Protein AF-A0A1A2GM06-F1 (afdb_monomer)

Secondary structure (DSSP, 8-state):
----------THHHHHHHHHHHHHHHHTT---S-HHHHHHHHHHHHHHHHTT--HHHHHHHHHHHH---HHHHHHHHHHHHHHH-GGGHHHHHS-S-SS-PPP---

Radius of gyration: 17.77 Å; Cα contacts (8 Å, |Δi|>4): 74; chains: 1; bounding box: 30×81×30 Å

Structure (mmCIF, N/CA/C/O backbone):
data_AF-A0A1A2GM06-F1
#
_entry.id   AF-A0A1A2GM06-F1
#
loop_
_atom_site.group_PDB
_atom_site.id
_atom_site.type_symbol
_atom_site.label_atom_id
_atom_site.label_alt_id
_atom_site.label_comp_id
_atom_site.label_asym_id
_atom_site.label_entity_id
_atom_site.label_seq_id
_atom_site.pdbx_PDB_ins_code
_atom_site.Cartn_x
_atom_site.Cartn_y
_atom_site.Cartn_z
_atom_site.occupancy
_atom_site.B_iso_or_equiv
_atom_site.auth_seq_id
_atom_site.auth_comp_id
_atom_site.auth_asym_id
_atom_site.auth_atom_id
_atom_site.pdbx_PDB_model_num
ATOM 1 N N . MET A 1 1 ? -18.760 -46.194 -11.367 1.00 48.03 1 MET A N 1
ATOM 2 C CA . MET A 1 1 ? -17.321 -45.942 -11.118 1.00 48.03 1 MET A CA 1
ATOM 3 C C . MET A 1 1 ? -17.004 -44.508 -11.537 1.00 48.03 1 MET A C 1
ATOM 5 O O . MET A 1 1 ? -17.636 -44.047 -12.478 1.00 48.03 1 MET A O 1
ATOM 9 N N . PRO A 1 2 ? -16.182 -43.786 -10.761 1.00 60.50 2 PRO A N 1
ATOM 10 C CA . PRO A 1 2 ? -16.349 -42.364 -10.437 1.00 60.50 2 PRO A CA 1
ATOM 11 C C . PRO A 1 2 ? -15.492 -41.431 -11.301 1.00 60.50 2 PRO A C 1
ATOM 13 O O . PRO A 1 2 ? -14.428 -41.834 -11.753 1.00 60.50 2 PRO A O 1
ATOM 16 N N . LEU A 1 3 ? -15.904 -40.168 -11.436 1.00 55.25 3 LEU A N 1
ATOM 17 C CA . LEU A 1 3 ? -15.017 -39.053 -11.791 1.00 55.25 3 LEU A CA 1
ATOM 18 C C . LEU A 1 3 ? -15.493 -37.788 -11.058 1.00 55.25 3 LEU A C 1
ATOM 20 O O . LEU A 1 3 ? -16.223 -36.959 -11.589 1.00 55.25 3 LEU A O 1
ATOM 24 N N . PHE A 1 4 ? -15.096 -37.689 -9.787 1.00 59.00 4 PHE A N 1
ATOM 25 C CA . PHE A 1 4 ? -15.003 -36.421 -9.071 1.00 59.00 4 PHE A CA 1
ATOM 26 C C . PHE A 1 4 ? -13.774 -35.690 -9.617 1.00 59.00 4 PHE A C 1
ATOM 28 O O . PHE A 1 4 ? -12.648 -36.074 -9.309 1.00 59.00 4 PHE A O 1
ATOM 35 N N . ALA A 1 5 ? -13.977 -34.661 -10.433 1.00 55.31 5 ALA A N 1
ATOM 36 C CA . ALA A 1 5 ? -12.934 -33.693 -10.741 1.00 55.31 5 ALA A CA 1
ATOM 37 C C . ALA A 1 5 ? -13.241 -32.418 -9.953 1.00 55.31 5 ALA A C 1
ATOM 39 O O . ALA A 1 5 ? -13.873 -31.486 -10.446 1.00 55.31 5 ALA A O 1
ATOM 40 N N . SER A 1 6 ? -12.840 -32.425 -8.683 1.00 54.28 6 SER A N 1
ATOM 41 C CA . SER A 1 6 ? -12.754 -31.217 -7.873 1.00 54.28 6 SER A CA 1
ATOM 42 C C . SER A 1 6 ? -11.640 -30.347 -8.446 1.00 54.28 6 SER A C 1
ATOM 44 O O . SER A 1 6 ? -10.472 -30.535 -8.119 1.00 54.28 6 SER A O 1
ATOM 46 N N . PHE A 1 7 ? -11.991 -29.390 -9.298 1.00 56.00 7 PHE A N 1
ATOM 47 C CA . PHE A 1 7 ? -11.124 -28.250 -9.567 1.00 56.00 7 PHE A CA 1
ATOM 48 C C . PHE A 1 7 ? -11.382 -27.211 -8.478 1.00 56.00 7 PHE A C 1
ATOM 50 O O . PHE A 1 7 ? -12.072 -26.219 -8.694 1.00 56.00 7 PHE A O 1
ATOM 57 N N . LEU A 1 8 ? -10.848 -27.454 -7.279 1.00 52.94 8 LEU A N 1
ATOM 58 C CA . LEU A 1 8 ? -10.541 -26.336 -6.397 1.00 52.94 8 LEU A CA 1
ATOM 59 C C . LEU A 1 8 ? -9.312 -25.668 -7.013 1.00 52.94 8 LEU A C 1
ATOM 61 O O . LEU A 1 8 ? -8.182 -26.087 -6.767 1.00 52.94 8 LEU A O 1
ATOM 65 N N . SER A 1 9 ? -9.533 -24.655 -7.854 1.00 45.69 9 SER A N 1
ATOM 66 C CA . SER A 1 9 ? -8.517 -23.624 -8.038 1.00 45.69 9 SER A CA 1
ATOM 67 C C . SER A 1 9 ? -8.253 -23.058 -6.654 1.00 45.69 9 SER A C 1
ATOM 69 O O . SER A 1 9 ? -9.076 -22.337 -6.094 1.00 45.69 9 SER A O 1
ATOM 71 N N . ALA A 1 10 ? -7.146 -23.486 -6.060 1.00 46.88 10 ALA A N 1
ATOM 72 C CA . ALA A 1 10 ? -6.669 -22.971 -4.801 1.00 46.88 10 ALA A CA 1
ATOM 73 C C . ALA A 1 10 ? -6.288 -21.503 -5.014 1.00 46.88 10 ALA A C 1
ATOM 75 O O . ALA A 1 10 ? -5.140 -21.183 -5.291 1.00 46.88 10 ALA A O 1
ATOM 76 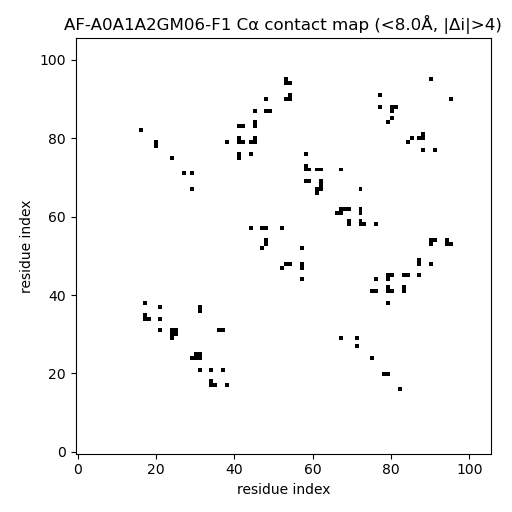N N . ASN A 1 11 ? -7.254 -20.607 -4.825 1.00 46.06 11 ASN A N 1
ATOM 77 C CA . ASN A 1 11 ? -6.970 -19.222 -4.468 1.00 46.06 11 ASN A CA 1
ATOM 78 C C . ASN A 1 11 ? -6.530 -19.111 -2.993 1.00 46.06 11 ASN A C 1
ATOM 80 O O . ASN A 1 11 ? -6.475 -18.022 -2.437 1.00 46.06 11 ASN A O 1
ATOM 84 N N . ALA A 1 12 ? -6.209 -20.236 -2.338 1.00 47.16 12 ALA A N 1
ATOM 85 C CA . ALA A 1 12 ? -5.734 -20.272 -0.959 1.00 47.16 12 ALA A CA 1
ATOM 86 C C . ALA A 1 12 ? -4.464 -19.424 -0.760 1.00 47.16 12 ALA A C 1
ATOM 88 O O . ALA A 1 12 ? -4.253 -18.903 0.325 1.00 47.16 12 ALA A O 1
ATOM 89 N N . SER A 1 13 ? -3.656 -19.224 -1.809 1.00 47.34 13 SER A N 1
ATOM 90 C CA . SER A 1 13 ? -2.486 -18.336 -1.773 1.00 47.34 13 SER A CA 1
ATOM 91 C C . SER A 1 13 ? -2.842 -16.849 -1.737 1.00 47.34 13 SER A C 1
ATOM 93 O O . SER A 1 13 ? -2.082 -16.084 -1.156 1.00 47.34 13 SER A O 1
ATOM 95 N N . ALA A 1 14 ? -3.979 -16.445 -2.317 1.00 49.66 14 ALA A N 1
ATOM 96 C CA . ALA A 1 14 ? -4.485 -15.087 -2.143 1.00 49.66 14 ALA A CA 1
ATOM 97 C C . ALA A 1 14 ? -5.133 -14.969 -0.763 1.00 49.66 14 ALA A C 1
ATOM 99 O O . ALA A 1 14 ? -4.681 -14.153 0.016 1.00 49.66 14 ALA A O 1
ATOM 100 N N . GLN A 1 15 ? -6.017 -15.894 -0.361 1.00 53.72 15 GLN A N 1
ATOM 101 C CA . GLN A 1 15 ? -6.718 -15.785 0.932 1.00 53.72 15 GLN A CA 1
ATOM 102 C C . GLN A 1 15 ? -5.793 -15.774 2.160 1.00 53.72 15 GLN A C 1
ATOM 104 O O . GLN A 1 15 ? -6.093 -15.108 3.149 1.00 53.72 15 GLN A O 1
ATOM 109 N N . THR A 1 16 ? -4.668 -16.498 2.123 1.00 54.09 16 THR A N 1
ATOM 110 C CA . THR A 1 16 ? -3.657 -16.403 3.188 1.00 54.09 16 THR A CA 1
ATOM 111 C C . THR A 1 16 ? -2.949 -15.047 3.164 1.00 54.09 16 THR A C 1
ATOM 113 O O . THR A 1 16 ? -2.813 -14.426 4.212 1.00 54.09 16 THR A O 1
ATOM 116 N N . SER A 1 17 ? -2.581 -14.543 1.982 1.00 68.00 17 SER A N 1
ATOM 117 C CA . SER A 1 17 ? -1.935 -13.233 1.845 1.00 68.00 17 SER A CA 1
ATOM 118 C C . SER A 1 17 ? -2.883 -12.064 2.149 1.00 68.00 17 SER A C 1
ATOM 120 O O . SER A 1 17 ? -2.434 -11.056 2.681 1.00 68.00 17 SER A O 1
ATOM 122 N N . ASP A 1 18 ? -4.179 -12.207 1.860 1.00 73.25 18 ASP A N 1
ATOM 123 C CA . ASP A 1 18 ? -5.238 -11.230 2.130 1.00 73.25 18 ASP A CA 1
ATOM 124 C C . ASP A 1 18 ? -5.456 -11.095 3.646 1.00 73.25 18 ASP A C 1
ATOM 126 O O . ASP A 1 18 ? -5.559 -9.990 4.177 1.00 73.25 18 ASP A O 1
ATOM 130 N N . GLY A 1 19 ? -5.463 -12.227 4.364 1.00 72.06 19 GLY A N 1
ATOM 131 C CA . GLY A 1 19 ? -5.552 -12.258 5.824 1.00 72.06 19 GLY A CA 1
ATOM 132 C C . GLY A 1 19 ? -4.322 -11.659 6.512 1.00 72.06 19 GLY A C 1
ATOM 133 O O . GLY A 1 19 ? -4.474 -10.871 7.444 1.00 72.06 19 GLY A O 1
ATOM 134 N N . ASP A 1 20 ? -3.116 -11.978 6.032 1.00 80.38 20 ASP A N 1
ATOM 135 C CA . ASP A 1 20 ? -1.865 -11.399 6.546 1.00 80.38 20 ASP A CA 1
ATOM 136 C C . ASP A 1 20 ? -1.764 -9.892 6.244 1.00 80.38 20 ASP A C 1
ATOM 138 O O . ASP A 1 20 ? -1.322 -9.109 7.089 1.00 80.38 20 ASP A O 1
ATOM 142 N N . PHE A 1 21 ? -2.223 -9.464 5.062 1.00 81.69 21 PHE A N 1
ATOM 143 C CA . PHE A 1 21 ? -2.314 -8.058 4.673 1.00 81.69 21 PHE A CA 1
ATOM 144 C C . PHE A 1 21 ? -3.245 -7.287 5.609 1.00 81.69 21 PHE A C 1
ATOM 146 O O . PHE A 1 21 ? -2.836 -6.292 6.205 1.00 81.69 21 PHE A O 1
ATOM 153 N N . VAL A 1 22 ? -4.473 -7.772 5.801 1.00 82.69 22 VAL A N 1
ATOM 154 C CA . VAL A 1 22 ? -5.468 -7.129 6.670 1.00 82.69 22 VAL A CA 1
ATOM 155 C C . VAL A 1 22 ? -5.002 -7.121 8.123 1.00 82.69 22 VAL A C 1
ATOM 157 O O . VAL A 1 22 ? -5.098 -6.086 8.777 1.00 82.69 22 VAL A O 1
ATOM 160 N N . GLY A 1 23 ? -4.398 -8.210 8.605 1.00 82.75 23 GLY A N 1
ATOM 161 C CA . GLY A 1 23 ? -3.807 -8.258 9.943 1.00 82.75 23 GLY A CA 1
ATOM 162 C C . GLY A 1 23 ? -2.740 -7.178 10.155 1.00 82.75 23 GLY A C 1
ATOM 163 O O . GLY A 1 23 ? -2.771 -6.464 11.157 1.00 82.75 23 GLY A O 1
ATOM 164 N N . ALA A 1 24 ? -1.841 -6.984 9.185 1.00 82.00 24 ALA A N 1
ATOM 165 C CA . ALA A 1 24 ? -0.814 -5.943 9.247 1.00 82.00 24 ALA A CA 1
ATOM 166 C C . ALA A 1 24 ? -1.392 -4.512 9.188 1.00 82.00 24 ALA A C 1
ATOM 168 O O . ALA A 1 24 ? -0.852 -3.588 9.805 1.00 82.00 24 ALA A O 1
ATOM 169 N N . LEU A 1 25 ? -2.494 -4.318 8.456 1.00 82.62 25 LEU A N 1
ATOM 170 C CA . LEU A 1 25 ? -3.224 -3.051 8.392 1.00 82.62 25 LEU A CA 1
ATOM 171 C C . LEU A 1 25 ? -3.897 -2.718 9.728 1.00 82.62 25 LEU A C 1
ATOM 173 O O . LEU A 1 25 ? -3.722 -1.611 10.249 1.00 82.62 25 LEU A O 1
ATOM 177 N N . GLU A 1 26 ? -4.603 -3.679 10.320 1.00 83.62 26 GLU A N 1
ATOM 178 C CA . GLU A 1 26 ? -5.266 -3.507 11.612 1.00 83.62 26 GLU A CA 1
ATOM 179 C C . GLU A 1 26 ? -4.261 -3.209 12.733 1.00 83.62 26 GLU A C 1
ATOM 181 O O . GLU A 1 26 ? -4.509 -2.332 13.563 1.00 83.62 26 GLU A O 1
ATOM 186 N N . GLU A 1 27 ? -3.078 -3.833 12.706 1.00 83.38 27 GLU A N 1
ATOM 187 C CA . GLU A 1 27 ? -1.988 -3.558 13.656 1.00 83.38 27 GLU A CA 1
ATOM 188 C C . GLU A 1 27 ? -1.492 -2.098 13.587 1.00 83.38 27 GLU A C 1
ATOM 190 O O . GLU A 1 27 ? -1.005 -1.529 14.569 1.00 83.38 27 GLU A O 1
ATOM 195 N N . ARG A 1 28 ? -1.656 -1.451 12.427 1.00 76.44 28 ARG A N 1
ATOM 196 C CA . ARG A 1 28 ? -1.353 -0.030 12.187 1.00 76.44 28 ARG A CA 1
ATOM 197 C C . ARG A 1 28 ? -2.552 0.901 12.382 1.00 76.44 28 ARG A C 1
ATOM 199 O O . ARG A 1 28 ? -2.423 2.106 12.144 1.00 76.44 28 ARG A O 1
ATOM 206 N N . GLY A 1 29 ? -3.697 0.376 12.815 1.00 78.62 29 GLY A N 1
ATOM 207 C CA . GLY A 1 29 ? -4.937 1.132 12.983 1.00 78.62 29 GLY A CA 1
ATOM 208 C C . GLY A 1 29 ? -5.614 1.500 11.660 1.00 78.62 29 GLY A C 1
ATOM 209 O O . GLY A 1 29 ? -6.334 2.496 11.604 1.00 78.62 29 GLY A O 1
ATOM 210 N N . ILE A 1 30 ? -5.344 0.751 10.589 1.00 79.81 30 ILE A N 1
ATOM 211 C CA . ILE A 1 30 ? -6.062 0.837 9.316 1.00 79.81 30 ILE A CA 1
ATOM 212 C C . ILE A 1 30 ? -7.195 -0.183 9.406 1.00 79.81 30 ILE A C 1
ATOM 214 O O . ILE A 1 30 ? -6.997 -1.370 9.161 1.00 79.81 30 ILE A O 1
ATOM 218 N N . SER A 1 31 ? -8.373 0.268 9.834 1.00 75.75 31 SER A N 1
ATOM 219 C CA . SER A 1 31 ? -9.548 -0.597 9.915 1.00 75.75 31 SER A CA 1
ATOM 220 C C . SER A 1 31 ? -10.083 -0.879 8.522 1.00 75.75 31 SER A C 1
ATOM 222 O O . SER A 1 31 ? -10.546 0.029 7.831 1.00 75.75 31 SER A O 1
ATOM 224 N N . VAL A 1 32 ? -10.047 -2.146 8.131 1.00 72.12 32 VAL A N 1
ATOM 225 C CA . VAL A 1 32 ? -10.640 -2.602 6.883 1.00 72.12 32 VAL A CA 1
ATOM 226 C C . VAL A 1 32 ? -11.985 -3.240 7.203 1.00 72.12 32 VAL A C 1
ATOM 228 O O . VAL A 1 32 ? -12.056 -4.170 7.998 1.00 72.12 32 VAL A O 1
ATOM 231 N N . ALA A 1 33 ? -13.065 -2.722 6.616 1.00 72.88 33 ALA A N 1
ATOM 232 C CA . ALA A 1 33 ? -14.404 -3.259 6.860 1.00 72.88 33 ALA A CA 1
ATOM 233 C C . ALA A 1 33 ? -14.570 -4.680 6.304 1.00 72.88 33 ALA A C 1
ATOM 235 O O . ALA A 1 33 ? -15.299 -5.487 6.877 1.00 72.88 33 ALA A O 1
ATOM 236 N N . ASP A 1 34 ? -13.902 -4.960 5.187 1.00 78.81 34 ASP A N 1
ATOM 237 C CA . ASP A 1 34 ? -13.959 -6.239 4.506 1.00 78.81 34 ASP A CA 1
ATOM 238 C C . ASP A 1 34 ? -12.608 -6.528 3.827 1.00 78.81 34 ASP A C 1
ATOM 240 O O . ASP A 1 34 ? -12.076 -5.649 3.135 1.00 78.81 34 ASP A O 1
ATOM 244 N N . PRO A 1 35 ? -12.026 -7.721 4.040 1.00 80.12 35 PRO A N 1
ATOM 245 C CA . PRO A 1 35 ? -10.748 -8.087 3.450 1.00 80.12 35 PRO A CA 1
ATOM 246 C C . PRO A 1 35 ? -10.814 -8.062 1.920 1.00 80.12 35 PRO A C 1
ATOM 248 O O . PRO A 1 35 ? -9.927 -7.483 1.303 1.00 80.12 35 PRO A O 1
ATOM 251 N N . ASP A 1 36 ? -11.878 -8.577 1.296 1.00 81.50 36 ASP A N 1
ATOM 252 C CA . ASP A 1 36 ? -12.027 -8.547 -0.162 1.00 81.50 36 ASP A CA 1
ATOM 253 C C . ASP A 1 36 ? -12.099 -7.105 -0.694 1.00 81.50 36 ASP A C 1
ATOM 255 O O . ASP A 1 36 ? -11.523 -6.800 -1.740 1.00 81.50 36 ASP A O 1
ATOM 259 N N . SER A 1 37 ? -12.727 -6.181 0.042 1.00 82.62 37 SER A N 1
ATOM 260 C CA . SER A 1 37 ? -12.718 -4.752 -0.298 1.00 82.62 37 SER A CA 1
ATOM 261 C C . SER A 1 37 ? -11.312 -4.149 -0.247 1.00 82.62 37 SER A C 1
ATOM 263 O O . SER A 1 37 ? -10.956 -3.383 -1.140 1.00 82.62 37 SER A O 1
ATOM 265 N N . ALA A 1 38 ? -10.503 -4.486 0.762 1.00 81.81 38 ALA A N 1
ATOM 266 C CA . ALA A 1 38 ? -9.101 -4.058 0.838 1.00 81.81 38 ALA A CA 1
ATOM 267 C C . ALA A 1 38 ? -8.305 -4.535 -0.377 1.00 81.81 38 ALA A C 1
ATOM 269 O O . ALA A 1 38 ? -7.543 -3.775 -0.974 1.00 81.81 38 ALA A O 1
ATOM 270 N N . VAL A 1 39 ? -8.496 -5.799 -0.739 1.00 82.75 39 VAL A N 1
ATOM 271 C CA . VAL A 1 39 ? -7.813 -6.441 -1.861 1.00 82.75 39 VAL A CA 1
ATOM 272 C C . VAL A 1 39 ? -8.257 -5.832 -3.189 1.00 82.75 39 VAL A C 1
ATOM 274 O O . VAL A 1 39 ? -7.427 -5.566 -4.057 1.00 82.75 39 VAL A O 1
ATOM 277 N N . ALA A 1 40 ? -9.545 -5.527 -3.343 1.00 85.44 40 ALA A N 1
ATOM 278 C CA . ALA A 1 40 ? -10.055 -4.818 -4.511 1.00 85.44 40 ALA A CA 1
ATOM 279 C C . ALA A 1 40 ? -9.390 -3.440 -4.664 1.00 85.44 40 ALA A C 1
ATOM 281 O O . ALA A 1 40 ? -8.888 -3.119 -5.742 1.00 85.44 40 ALA A O 1
ATOM 282 N N . THR A 1 41 ? -9.292 -2.665 -3.579 1.00 84.75 41 THR A N 1
ATOM 283 C CA . THR A 1 41 ? -8.584 -1.377 -3.580 1.00 84.75 41 THR A CA 1
ATOM 284 C C . THR A 1 41 ? -7.090 -1.546 -3.885 1.00 84.75 41 THR A C 1
ATOM 286 O O . THR A 1 41 ? -6.522 -0.778 -4.660 1.00 84.75 41 THR A O 1
ATOM 289 N N . ALA A 1 42 ? -6.442 -2.576 -3.331 1.00 83.12 42 ALA A N 1
ATOM 290 C CA . ALA A 1 42 ? -5.051 -2.929 -3.624 1.00 83.12 42 ALA A CA 1
ATOM 291 C C . ALA A 1 42 ? -4.825 -3.217 -5.119 1.00 83.12 42 ALA A C 1
ATOM 293 O O . ALA A 1 42 ? -3.858 -2.736 -5.715 1.00 83.12 42 ALA A O 1
ATOM 294 N N . HIS A 1 43 ? -5.749 -3.942 -5.747 1.00 86.50 43 HIS A N 1
ATOM 295 C CA . HIS A 1 43 ? -5.732 -4.191 -7.184 1.00 86.50 43 HIS A CA 1
ATOM 296 C C . HIS A 1 43 ? -5.998 -2.930 -8.016 1.00 86.50 43 HIS A C 1
ATOM 298 O O . HIS A 1 43 ? -5.381 -2.769 -9.070 1.00 86.50 43 HIS A O 1
ATOM 304 N N . GLU A 1 44 ? -6.859 -2.015 -7.567 1.00 85.56 44 GLU A N 1
ATOM 305 C CA . GLU A 1 44 ? -7.061 -0.729 -8.248 1.00 85.56 44 GLU A CA 1
ATOM 306 C C . GLU A 1 44 ? -5.792 0.121 -8.245 1.00 85.56 44 GLU A C 1
ATOM 308 O O . GLU A 1 44 ? -5.389 0.612 -9.297 1.00 85.56 44 GLU A O 1
ATOM 313 N N . ILE A 1 45 ? -5.113 0.227 -7.100 1.00 82.69 45 ILE A N 1
ATOM 314 C CA . ILE A 1 45 ? -3.813 0.906 -6.960 1.00 82.69 45 ILE A CA 1
ATOM 315 C C . ILE A 1 45 ? -2.816 0.369 -7.985 1.00 82.69 45 ILE A C 1
ATOM 317 O O . ILE A 1 45 ? -2.142 1.128 -8.682 1.00 82.69 45 ILE A O 1
ATOM 321 N N . CYS A 1 46 ? -2.742 -0.954 -8.105 1.00 83.81 46 CYS A N 1
ATOM 322 C CA . CYS A 1 46 ? -1.918 -1.596 -9.110 1.00 83.81 46 CYS A CA 1
ATOM 323 C C . CYS A 1 46 ? -2.322 -1.250 -10.539 1.00 83.81 46 CYS A C 1
ATOM 325 O O . CYS A 1 46 ? -1.450 -1.018 -11.368 1.00 83.81 46 CYS A O 1
ATOM 327 N N . ALA A 1 47 ? -3.621 -1.221 -10.839 1.00 85.50 47 ALA A N 1
ATOM 328 C CA . ALA A 1 47 ? -4.117 -0.848 -12.157 1.00 85.50 47 ALA A CA 1
ATOM 329 C C . ALA A 1 47 ? -3.825 0.627 -12.485 1.00 85.50 47 ALA A C 1
ATOM 331 O O . AL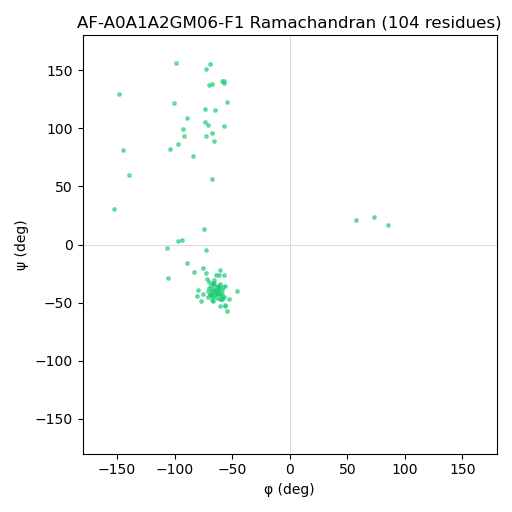A A 1 47 ? -3.622 0.974 -13.646 1.00 85.50 47 ALA A O 1
ATOM 332 N N . GLU A 1 48 ? -3.783 1.510 -11.486 1.00 84.12 48 GLU A N 1
ATOM 333 C CA . GLU A 1 48 ? -3.351 2.904 -11.649 1.00 84.12 48 GLU A CA 1
ATOM 334 C C . GLU A 1 48 ? -1.862 2.985 -11.991 1.00 84.12 48 GLU A C 1
ATOM 336 O O . GLU A 1 48 ? -1.484 3.626 -12.973 1.00 84.12 48 GLU A O 1
ATOM 341 N N . LEU A 1 49 ? -1.024 2.279 -11.226 1.00 80.44 49 LEU A N 1
ATOM 342 C CA . LEU A 1 49 ? 0.418 2.178 -11.470 1.00 80.44 49 LEU A CA 1
ATOM 343 C C . LEU A 1 49 ? 0.711 1.582 -12.855 1.00 80.44 49 LEU A C 1
ATOM 345 O O . LEU A 1 49 ? 1.578 2.078 -13.570 1.00 80.44 49 LEU A O 1
ATOM 3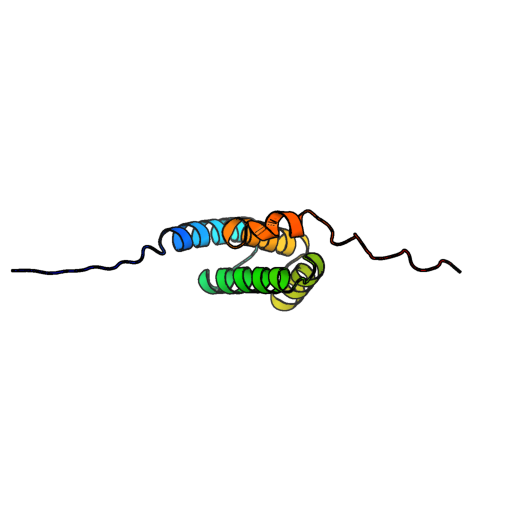49 N N . ASP A 1 50 ? -0.065 0.581 -13.274 1.00 81.56 50 ASP A N 1
ATOM 350 C CA . ASP A 1 50 ? 0.050 -0.053 -14.591 1.00 81.56 50 ASP A CA 1
ATOM 351 C C . ASP A 1 50 ? -0.308 0.899 -15.739 1.00 81.56 50 ASP A C 1
ATOM 353 O O . ASP A 1 50 ? 0.318 0.881 -16.799 1.00 81.56 50 ASP A O 1
ATOM 357 N N . ARG A 1 51 ? -1.254 1.818 -15.504 1.00 81.75 51 ARG A N 1
ATOM 358 C CA . ARG A 1 51 ? -1.566 2.924 -16.423 1.00 81.75 51 ARG A CA 1
ATOM 359 C C . ARG A 1 51 ? -0.488 4.016 -16.444 1.00 81.75 51 ARG A C 1
ATOM 361 O O . ARG A 1 51 ? -0.588 4.939 -17.253 1.00 81.75 51 ARG A O 1
ATOM 368 N N . GLY A 1 52 ? 0.531 3.920 -15.592 1.00 77.25 52 GLY A N 1
ATOM 369 C CA . GLY A 1 52 ? 1.592 4.911 -15.443 1.00 77.25 52 GLY A CA 1
ATOM 370 C C . GLY A 1 52 ? 1.246 6.052 -14.485 1.00 77.25 52 GLY A C 1
ATOM 371 O O . GLY A 1 52 ? 1.907 7.091 -14.528 1.00 77.25 52 GLY A O 1
ATOM 372 N N . GLU A 1 53 ? 0.225 5.904 -13.630 1.00 79.00 53 GLU A N 1
ATOM 373 C CA . GLU A 1 53 ? 0.002 6.864 -12.547 1.00 79.00 53 GLU A CA 1
ATOM 374 C C . GLU A 1 53 ? 1.131 6.773 -11.516 1.00 79.00 53 GLU A C 1
ATOM 376 O O . GLU A 1 53 ? 1.609 5.700 -11.151 1.00 79.00 53 GLU A O 1
ATOM 381 N N . GLY A 1 54 ? 1.585 7.932 -11.039 1.00 77.00 54 GLY A N 1
ATOM 382 C CA . GLY A 1 54 ? 2.635 7.987 -10.031 1.00 77.00 54 GLY A CA 1
ATOM 383 C C . GLY A 1 54 ? 2.124 7.491 -8.682 1.00 77.00 54 GLY A C 1
ATOM 384 O O . GLY A 1 54 ? 1.060 7.916 -8.234 1.00 77.00 54 GLY A O 1
ATOM 385 N N . ALA A 1 55 ? 2.931 6.689 -7.984 1.00 75.06 55 ALA A N 1
ATOM 386 C CA . ALA A 1 55 ? 2.633 6.175 -6.646 1.00 75.06 55 ALA A CA 1
ATOM 387 C C . ALA A 1 55 ? 2.100 7.252 -5.684 1.00 75.06 55 ALA A C 1
ATOM 389 O O . ALA A 1 55 ? 1.144 7.018 -4.956 1.00 75.06 55 ALA A O 1
ATOM 390 N N . ALA A 1 56 ? 2.660 8.466 -5.724 1.00 75.00 56 ALA A N 1
ATOM 391 C CA . ALA A 1 56 ? 2.214 9.584 -4.894 1.00 75.00 56 ALA A CA 1
ATOM 392 C C . ALA A 1 56 ? 0.774 10.044 -5.198 1.00 75.00 56 ALA A C 1
ATOM 394 O O . ALA A 1 56 ? 0.044 10.404 -4.279 1.00 75.00 56 ALA A O 1
ATOM 395 N N . VAL A 1 57 ? 0.352 10.025 -6.466 1.00 82.06 57 VAL A N 1
ATOM 396 C CA . VAL A 1 57 ? -1.026 10.362 -6.865 1.00 82.06 57 VAL A CA 1
ATOM 397 C C . VAL A 1 57 ? -1.984 9.296 -6.358 1.00 82.06 57 VAL A C 1
ATOM 399 O O . VAL A 1 57 ? -3.016 9.624 -5.780 1.00 82.06 57 VAL A O 1
ATOM 402 N N . VAL A 1 58 ? -1.597 8.031 -6.503 1.00 84.00 58 VAL A N 1
ATOM 403 C CA . VAL A 1 58 ? -2.379 6.892 -6.026 1.00 84.00 58 VAL A CA 1
ATOM 404 C C . VAL A 1 58 ? -2.506 6.917 -4.495 1.00 84.00 58 VAL A C 1
ATOM 406 O O . VAL A 1 58 ? -3.604 6.751 -3.974 1.00 84.00 58 VAL A O 1
ATOM 409 N N . VAL A 1 59 ? -1.426 7.246 -3.767 1.00 81.94 59 VAL A N 1
ATOM 410 C CA . VAL A 1 59 ? -1.446 7.502 -2.310 1.00 81.94 59 VAL A CA 1
ATOM 411 C C . VAL A 1 59 ? -2.445 8.601 -1.968 1.00 81.94 59 VAL A C 1
ATOM 413 O O . VAL A 1 59 ? -3.299 8.400 -1.112 1.00 81.94 59 VAL A O 1
ATOM 416 N N . LEU A 1 60 ? -2.369 9.757 -2.631 1.00 82.12 60 LEU A N 1
ATOM 417 C CA . LEU A 1 60 ? -3.274 10.880 -2.367 1.00 82.12 60 LEU A CA 1
ATOM 418 C C . LEU A 1 60 ? -4.737 10.526 -2.657 1.00 82.12 60 LEU A C 1
ATOM 420 O O . LEU A 1 60 ? -5.632 10.947 -1.919 1.00 82.12 60 LEU A O 1
ATOM 424 N N . LYS A 1 61 ? -4.987 9.747 -3.713 1.00 84.31 61 LYS A N 1
ATOM 425 C CA . LYS A 1 61 ? -6.335 9.308 -4.069 1.00 84.31 61 LYS A CA 1
ATOM 426 C C . LYS A 1 61 ? -6.881 8.322 -3.050 1.00 84.31 61 LYS A C 1
ATOM 428 O O . LYS A 1 61 ? -7.990 8.524 -2.567 1.00 84.31 61 LYS A O 1
ATOM 433 N N . LEU A 1 62 ? -6.063 7.363 -2.622 1.00 83.38 62 LEU A N 1
ATOM 434 C CA . LEU A 1 62 ? -6.403 6.447 -1.542 1.00 83.38 62 LEU A CA 1
ATOM 435 C C . LEU A 1 62 ? -6.712 7.203 -0.247 1.00 83.38 62 LEU A C 1
ATOM 437 O O . LEU A 1 62 ? -7.741 6.954 0.365 1.00 83.38 62 LEU A O 1
ATOM 441 N N . MET A 1 63 ? -5.877 8.169 0.147 1.00 84.31 63 MET A N 1
ATOM 442 C CA . MET A 1 63 ? -6.134 9.017 1.320 1.00 84.31 63 MET A CA 1
ATOM 443 C C . MET A 1 63 ? -7.463 9.774 1.210 1.00 84.31 63 MET A C 1
ATOM 445 O O . MET A 1 63 ? -8.150 9.957 2.210 1.00 84.31 63 MET A O 1
ATOM 449 N N . THR A 1 64 ? -7.825 10.224 0.008 1.00 83.75 64 THR A N 1
ATOM 450 C CA . THR A 1 64 ? -9.085 10.941 -0.239 1.00 83.75 64 THR A CA 1
ATOM 451 C C . THR A 1 64 ? -10.289 10.006 -0.132 1.00 83.75 64 THR A C 1
ATOM 453 O O . THR A 1 64 ? -11.304 10.391 0.442 1.00 83.75 64 THR A O 1
ATOM 456 N N . ASP A 1 65 ? -10.159 8.786 -0.648 1.00 81.50 65 ASP A N 1
ATOM 457 C CA . ASP A 1 65 ? -11.219 7.776 -0.681 1.00 81.50 65 ASP A CA 1
ATOM 458 C C . ASP A 1 65 ? -11.457 7.121 0.692 1.00 81.50 65 ASP A C 1
ATOM 460 O O . ASP A 1 65 ? -12.587 6.992 1.155 1.00 81.50 65 ASP A O 1
ATOM 464 N N . THR A 1 66 ? -10.373 6.802 1.403 1.00 74.44 66 THR A N 1
ATOM 465 C CA . THR A 1 66 ? -10.395 6.023 2.657 1.00 74.44 66 THR A CA 1
ATOM 466 C C . THR A 1 66 ? -10.134 6.854 3.918 1.00 74.44 66 THR A C 1
ATOM 468 O O . THR A 1 66 ? -10.183 6.331 5.029 1.00 74.44 66 THR A O 1
ATOM 471 N N . ASN A 1 67 ? -9.863 8.157 3.778 1.00 80.06 67 ASN A N 1
ATOM 472 C CA . ASN A 1 67 ? -9.501 9.072 4.873 1.00 80.06 67 ASN A CA 1
ATOM 473 C C . ASN A 1 67 ? -8.255 8.650 5.681 1.00 80.06 67 ASN A C 1
ATOM 475 O O . ASN A 1 67 ? -8.057 9.088 6.816 1.00 80.06 67 ASN A O 1
ATOM 479 N N . LEU A 1 68 ? -7.397 7.805 5.103 1.00 82.31 68 LEU A N 1
ATOM 480 C CA . LEU A 1 68 ? -6.172 7.338 5.745 1.00 82.31 68 LEU A CA 1
ATOM 481 C C . LEU A 1 68 ? -5.109 8.440 5.797 1.00 82.31 68 LEU A C 1
ATOM 483 O O . LEU A 1 68 ? -5.020 9.312 4.931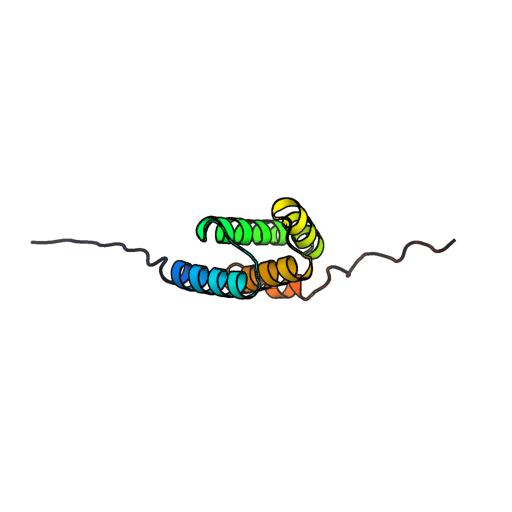 1.00 82.31 68 LEU A O 1
ATOM 487 N N . SER A 1 69 ? -4.246 8.373 6.811 1.00 83.50 69 SER A N 1
ATOM 488 C CA . SER A 1 69 ? -3.066 9.239 6.888 1.00 83.50 69 SER A CA 1
ATOM 489 C C . SER A 1 69 ? -2.040 8.858 5.815 1.00 83.50 69 SER A C 1
ATOM 491 O O . SER A 1 69 ? -1.969 7.703 5.403 1.00 83.50 69 SER A O 1
ATOM 493 N N . SER A 1 70 ? -1.177 9.790 5.407 1.00 78.38 70 SER A N 1
ATOM 494 C CA . SER A 1 70 ? -0.139 9.544 4.391 1.00 78.38 70 SER A CA 1
ATOM 495 C C . SER A 1 70 ? 0.788 8.381 4.750 1.00 78.38 70 SER A C 1
ATOM 497 O O . SER A 1 70 ? 1.176 7.605 3.879 1.00 78.38 70 SER A O 1
ATOM 499 N N . ALA A 1 71 ? 1.090 8.211 6.040 1.00 81.12 71 ALA A N 1
ATOM 500 C CA . ALA A 1 71 ? 1.869 7.079 6.536 1.00 81.12 71 ALA A CA 1
ATOM 501 C C . ALA A 1 71 ? 1.126 5.739 6.384 1.00 81.12 71 ALA A C 1
ATOM 503 O O . ALA A 1 71 ? 1.736 4.737 6.017 1.00 81.12 71 ALA A O 1
ATOM 504 N N . GLN A 1 72 ? -0.186 5.723 6.638 1.00 83.88 72 GLN A N 1
ATOM 505 C CA . GLN A 1 72 ? -1.021 4.531 6.477 1.00 83.88 72 GLN A CA 1
ATOM 506 C C . GLN A 1 72 ? -1.224 4.189 5.001 1.00 83.88 72 GLN A C 1
ATOM 508 O O . GLN A 1 72 ? -1.039 3.041 4.615 1.00 83.88 72 GLN A O 1
ATOM 513 N N . ALA A 1 73 ? -1.527 5.184 4.167 1.00 84.44 73 ALA A N 1
ATOM 514 C CA . ALA A 1 73 ? -1.716 5.003 2.734 1.00 84.44 73 ALA A CA 1
ATOM 515 C C . ALA A 1 73 ? -0.432 4.515 2.039 1.00 84.44 73 ALA A C 1
ATOM 517 O O . ALA A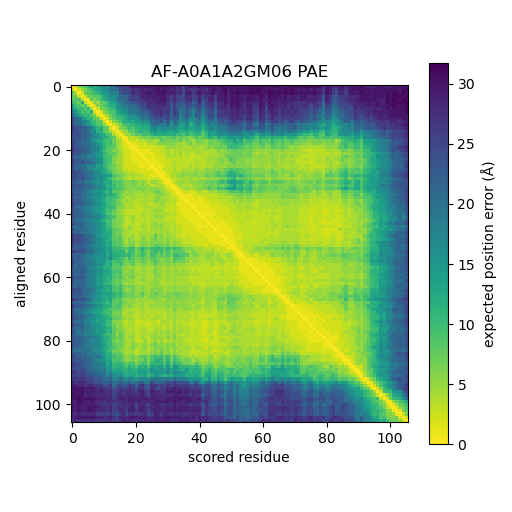 1 73 ? -0.489 3.612 1.209 1.00 84.44 73 ALA A O 1
ATOM 518 N N . GLY A 1 74 ? 0.736 5.046 2.420 1.00 81.50 74 GLY A N 1
ATOM 519 C CA . GLY A 1 74 ? 2.024 4.562 1.917 1.00 81.50 74 GLY A CA 1
ATOM 520 C C . GLY A 1 74 ? 2.318 3.115 2.322 1.00 81.50 74 GLY A C 1
ATOM 521 O O . GLY A 1 74 ? 2.803 2.339 1.502 1.00 81.50 74 GLY A O 1
ATOM 522 N N . TYR A 1 75 ? 1.985 2.730 3.559 1.00 84.69 75 TYR A N 1
ATOM 523 C CA . TYR A 1 75 ? 2.129 1.347 4.018 1.00 84.69 75 TYR A CA 1
ATOM 524 C C . TYR A 1 75 ? 1.172 0.397 3.287 1.00 84.69 75 TYR A C 1
ATOM 526 O O . TYR A 1 75 ? 1.607 -0.649 2.813 1.00 84.69 75 TYR A O 1
ATOM 534 N N . PHE A 1 76 ? -0.096 0.796 3.140 1.00 85.44 76 PHE A N 1
ATOM 535 C CA . PHE A 1 76 ? -1.112 0.049 2.400 1.00 85.44 76 PHE A CA 1
ATOM 536 C C . PHE A 1 76 ? -0.652 -0.210 0.968 1.00 85.44 76 PHE A C 1
ATOM 538 O O . PHE A 1 76 ? -0.587 -1.352 0.539 1.00 85.44 76 PHE A O 1
ATOM 545 N N . ILE A 1 77 ? -0.255 0.838 0.245 1.00 82.75 77 ILE A N 1
ATOM 546 C CA . ILE A 1 77 ? 0.208 0.719 -1.140 1.00 82.75 77 ILE A CA 1
ATOM 547 C C . ILE A 1 77 ? 1.482 -0.124 -1.230 1.00 82.75 77 ILE A C 1
ATOM 549 O O . ILE A 1 77 ? 1.580 -0.967 -2.116 1.00 82.75 77 ILE A O 1
ATOM 553 N N . GLY A 1 78 ? 2.428 0.057 -0.304 1.00 79.94 78 GLY A N 1
ATOM 554 C CA . GLY A 1 78 ? 3.638 -0.758 -0.216 1.00 79.94 78 GLY A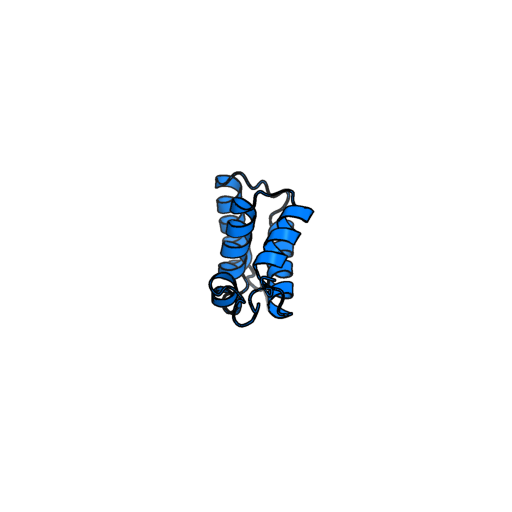 CA 1
ATOM 555 C C . GLY A 1 78 ? 3.319 -2.246 -0.132 1.00 79.94 78 GLY A C 1
ATOM 556 O O . GLY A 1 78 ? 3.719 -3.004 -1.010 1.00 79.94 78 GLY A O 1
ATOM 557 N N . ALA A 1 79 ? 2.537 -2.638 0.874 1.00 82.25 79 ALA A N 1
ATOM 558 C CA . ALA A 1 79 ? 2.148 -4.028 1.082 1.00 82.25 79 ALA A CA 1
ATOM 559 C C . ALA A 1 79 ? 1.302 -4.581 -0.082 1.00 82.25 79 ALA A C 1
ATOM 561 O O . ALA A 1 79 ? 1.542 -5.702 -0.528 1.00 82.25 79 ALA A O 1
ATOM 562 N N . SER A 1 80 ? 0.394 -3.775 -0.641 1.00 81.94 80 SER A N 1
ATOM 563 C CA . SER A 1 80 ? -0.412 -4.128 -1.816 1.00 81.94 80 SER A CA 1
ATOM 564 C C . SER A 1 80 ? 0.446 -4.428 -3.040 1.00 81.94 80 SER A C 1
ATOM 566 O O . SER A 1 80 ? 0.258 -5.436 -3.714 1.00 81.94 80 SER A O 1
ATOM 568 N N . VAL A 1 81 ? 1.424 -3.580 -3.340 1.00 80.75 81 VAL A N 1
ATOM 569 C CA . VAL A 1 81 ? 2.289 -3.782 -4.503 1.00 80.75 81 VAL A CA 1
ATOM 570 C C . VAL A 1 81 ? 3.221 -4.969 -4.284 1.00 80.75 81 VAL A C 1
ATOM 572 O O . VAL A 1 81 ? 3.418 -5.742 -5.216 1.00 80.75 81 VAL A O 1
ATOM 575 N N . THR A 1 82 ? 3.742 -5.188 -3.072 1.00 79.25 82 THR A N 1
ATOM 576 C CA . THR A 1 82 ? 4.531 -6.397 -2.785 1.00 79.25 82 THR A CA 1
ATOM 577 C C . THR A 1 82 ? 3.709 -7.676 -2.973 1.00 79.25 82 THR A C 1
ATOM 579 O O . THR A 1 82 ? 4.235 -8.658 -3.494 1.00 79.25 82 THR A O 1
ATOM 582 N N . ALA A 1 83 ? 2.439 -7.670 -2.554 1.00 78.00 83 ALA A N 1
ATOM 583 C CA . ALA A 1 83 ? 1.569 -8.845 -2.567 1.00 78.00 83 ALA A CA 1
ATOM 584 C C . ALA A 1 83 ? 0.948 -9.129 -3.946 1.00 78.00 83 ALA A C 1
ATOM 586 O O . ALA A 1 83 ? 0.953 -10.272 -4.399 1.00 78.00 83 ALA A O 1
ATOM 587 N N . TYR A 1 84 ? 0.445 -8.098 -4.630 1.00 78.00 84 TYR A N 1
ATOM 588 C CA . TYR A 1 84 ? -0.336 -8.251 -5.862 1.00 78.00 84 TYR A CA 1
ATOM 589 C C . TYR A 1 84 ? 0.435 -7.860 -7.125 1.00 78.00 84 TYR A C 1
ATOM 591 O O . TYR A 1 84 ? 0.151 -8.390 -8.201 1.00 78.00 84 TYR A O 1
ATOM 599 N N . CYS A 1 85 ? 1.396 -6.932 -7.032 1.00 81.44 85 CYS A N 1
ATOM 600 C CA . CYS A 1 85 ? 2.016 -6.299 -8.204 1.00 81.44 85 CYS A CA 1
ATOM 601 C C . CYS A 1 85 ? 3.524 -6.104 -8.050 1.00 81.44 85 CYS A C 1
ATOM 603 O O . CYS A 1 85 ? 4.013 -4.975 -8.141 1.00 81.44 85 CYS A O 1
ATOM 605 N N . PRO A 1 86 ? 4.292 -7.188 -7.859 1.00 74.56 86 PRO A N 1
ATOM 606 C CA . PRO A 1 86 ? 5.722 -7.102 -7.582 1.00 74.56 86 PRO A CA 1
ATOM 607 C C . PRO A 1 86 ? 6.512 -6.415 -8.708 1.00 74.56 86 PRO A C 1
ATOM 609 O O . PRO A 1 86 ? 7.578 -5.862 -8.460 1.00 74.56 86 PRO A O 1
ATOM 612 N N . GLN A 1 87 ? 5.982 -6.379 -9.935 1.00 72.19 87 GLN A N 1
ATOM 613 C CA . GLN A 1 87 ? 6.544 -5.605 -11.047 1.00 72.19 87 GLN A CA 1
ATOM 614 C C . GLN A 1 87 ? 6.539 -4.081 -10.827 1.00 72.19 87 GLN A C 1
ATOM 616 O O . GLN A 1 87 ? 7.377 -3.382 -11.387 1.00 72.19 87 GLN A O 1
ATOM 621 N N . HIS A 1 88 ? 5.623 -3.564 -10.004 1.00 71.12 88 HIS A N 1
ATOM 622 C CA . HIS A 1 88 ? 5.494 -2.136 -9.684 1.00 71.12 88 HIS A CA 1
ATOM 623 C C . HIS A 1 88 ? 6.188 -1.769 -8.370 1.00 71.12 88 HIS A C 1
ATOM 625 O O . HIS A 1 88 ? 6.151 -0.619 -7.938 1.00 71.12 88 HIS A O 1
ATOM 631 N N . HIS A 1 89 ? 6.860 -2.729 -7.734 1.00 66.56 89 HIS A N 1
ATOM 632 C CA . HIS A 1 89 ? 7.550 -2.528 -6.463 1.00 66.56 89 HIS A CA 1
ATOM 633 C C . HIS A 1 89 ? 8.669 -1.481 -6.590 1.00 66.56 89 HIS A C 1
ATOM 635 O O . HIS A 1 89 ? 8.826 -0.617 -5.727 1.00 66.56 89 HIS A O 1
ATOM 641 N N . ASP A 1 90 ? 9.348 -1.463 -7.740 1.00 62.59 90 ASP A N 1
ATOM 642 C CA . ASP A 1 90 ? 10.319 -0.428 -8.097 1.00 62.59 90 ASP A CA 1
ATOM 643 C C . ASP A 1 90 ? 9.661 0.915 -8.449 1.00 62.59 90 ASP A C 1
ATOM 645 O O . ASP A 1 90 ? 10.289 1.952 -8.278 1.00 62.59 90 ASP A O 1
ATOM 649 N N . ALA A 1 91 ? 8.398 0.946 -8.887 1.00 60.59 91 ALA A N 1
ATOM 650 C CA . ALA A 1 91 ? 7.669 2.188 -9.175 1.00 60.59 91 ALA A CA 1
ATOM 651 C C . ALA A 1 91 ? 7.207 2.923 -7.901 1.00 60.59 91 ALA A C 1
ATOM 653 O O . ALA A 1 91 ? 6.955 4.126 -7.939 1.00 60.59 91 ALA A O 1
ATOM 654 N N . LEU A 1 92 ? 7.127 2.220 -6.765 1.00 63.00 92 LEU A N 1
ATOM 655 C CA . LEU A 1 92 ? 6.912 2.828 -5.448 1.00 63.00 92 LEU A CA 1
ATOM 656 C C . LEU A 1 92 ? 8.191 3.428 -4.858 1.00 63.00 92 LEU A C 1
ATOM 658 O O . LEU A 1 92 ? 8.145 4.473 -4.209 1.00 63.00 92 LEU A O 1
ATOM 662 N N . GLY A 1 93 ? 9.322 2.744 -5.052 1.00 49.00 93 GLY A N 1
ATOM 663 C CA . GLY A 1 93 ? 10.639 3.172 -4.573 1.00 49.00 93 GLY A CA 1
ATOM 664 C C . GLY A 1 93 ? 11.329 4.169 -5.501 1.00 49.00 93 GLY A C 1
ATOM 665 O O . GLY A 1 93 ? 12.178 4.943 -5.059 1.00 49.00 93 GLY A O 1
ATOM 666 N N . ASN A 1 94 ? 10.955 4.178 -6.778 1.00 43.00 94 ASN A N 1
ATOM 667 C CA . ASN A 1 94 ? 11.404 5.171 -7.725 1.00 43.00 94 ASN A CA 1
ATOM 668 C C . ASN A 1 94 ? 10.412 6.330 -7.681 1.00 43.00 94 ASN A C 1
ATOM 670 O O . ASN A 1 94 ? 9.292 6.191 -8.184 1.00 43.00 94 ASN A O 1
ATOM 674 N N . PRO A 1 95 ? 10.781 7.496 -7.126 1.00 47.84 95 PRO A N 1
ATOM 675 C CA . PRO A 1 95 ? 10.040 8.683 -7.473 1.00 47.84 95 PRO A CA 1
ATOM 676 C C . PRO A 1 95 ? 10.078 8.734 -8.997 1.00 47.84 95 PRO A C 1
ATOM 678 O O . PRO A 1 95 ? 11.149 8.785 -9.599 1.00 47.84 95 PRO A O 1
ATOM 681 N N . VAL A 1 96 ? 8.920 8.764 -9.646 1.00 45.75 96 VAL A N 1
ATOM 682 C CA . VAL A 1 96 ? 8.832 9.278 -11.011 1.00 45.75 96 VAL A CA 1
ATOM 683 C C . VAL A 1 96 ? 9.106 10.797 -10.962 1.00 45.75 96 VAL A C 1
ATOM 685 O O . VAL A 1 96 ? 8.296 11.624 -11.355 1.00 45.75 96 VAL A O 1
ATOM 688 N N . LEU A 1 97 ? 10.263 11.184 -10.420 1.00 49.19 97 LEU A N 1
ATOM 689 C CA . LEU A 1 97 ? 11.115 12.204 -10.986 1.00 49.19 97 LEU A CA 1
ATOM 690 C C . LEU A 1 97 ? 12.189 11.466 -11.797 1.00 49.19 97 LEU A C 1
ATOM 692 O O . LEU A 1 97 ? 13.300 11.241 -11.324 1.00 49.19 97 LEU A O 1
ATOM 696 N N . PRO A 1 98 ? 11.880 11.158 -13.063 1.00 49.72 98 PRO A N 1
ATOM 697 C CA . PRO A 1 98 ? 12.839 11.533 -14.089 1.00 49.72 98 PRO A CA 1
ATOM 698 C C . PRO A 1 98 ? 12.604 12.942 -14.644 1.00 49.72 98 PRO A C 1
ATOM 700 O O . PRO A 1 98 ? 13.495 13.448 -15.315 1.00 49.72 98 PRO A O 1
ATOM 703 N N . LEU A 1 99 ? 11.439 13.584 -14.430 1.00 45.78 99 LEU A N 1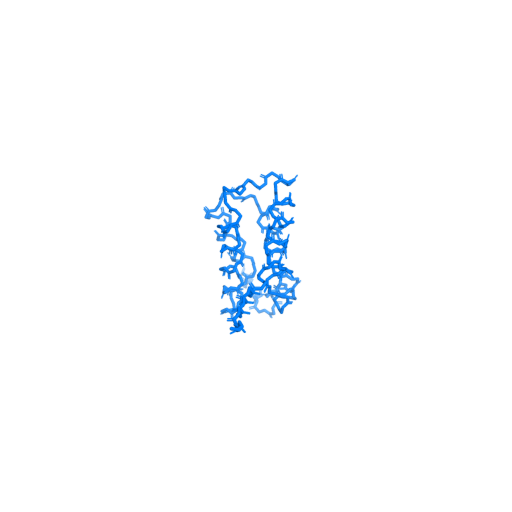
ATOM 704 C CA . LEU A 1 99 ? 10.990 14.636 -15.364 1.00 45.78 99 LEU A CA 1
ATOM 705 C C . LEU A 1 99 ? 10.069 15.757 -14.822 1.00 45.78 99 LEU A C 1
ATOM 707 O O . LEU A 1 99 ? 9.310 16.328 -15.601 1.00 45.78 99 LEU A O 1
ATOM 711 N N . VAL A 1 100 ? 10.151 16.167 -13.550 1.00 52.22 100 VAL A N 1
ATOM 712 C CA . VAL A 1 100 ? 9.670 1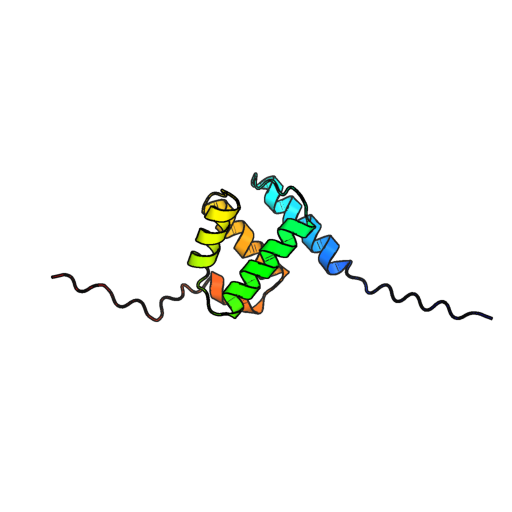7.526 -13.202 1.00 52.22 100 VAL A CA 1
ATOM 713 C C . VAL A 1 100 ? 10.865 18.483 -13.285 1.00 52.22 100 VAL A C 1
ATOM 715 O O . VAL A 1 100 ? 11.678 18.492 -12.359 1.00 52.22 100 VAL A O 1
ATOM 718 N N . PRO A 1 101 ? 11.042 19.257 -14.378 1.00 61.19 101 PRO A N 1
ATOM 719 C CA . PRO A 1 101 ? 12.009 20.349 -14.378 1.00 61.19 101 PRO A CA 1
ATOM 720 C C . PRO A 1 101 ? 11.643 21.338 -13.257 1.00 61.19 101 PRO A C 1
ATOM 722 O O . PRO A 1 101 ? 10.452 21.584 -13.038 1.00 61.19 101 PRO A O 1
ATOM 725 N N . PRO A 1 102 ? 12.622 21.901 -12.526 1.00 62.66 102 PRO A N 1
ATOM 726 C CA . PRO A 1 102 ? 12.331 22.891 -11.494 1.00 62.66 102 PRO A CA 1
ATOM 727 C C . PRO A 1 102 ? 11.567 24.077 -12.114 1.00 62.66 102 PRO A C 1
ATOM 729 O O . PRO A 1 102 ? 11.915 24.499 -13.222 1.00 62.66 102 PRO A O 1
ATOM 732 N N . PRO A 1 103 ? 10.533 24.626 -11.445 1.00 69.75 103 PRO A N 1
ATOM 733 C CA . PRO A 1 103 ? 9.868 25.837 -11.917 1.00 69.75 103 PRO A CA 1
ATOM 734 C C . PRO A 1 103 ? 10.902 26.969 -12.056 1.00 69.75 103 PRO A C 1
ATOM 736 O O . PRO A 1 103 ? 11.800 27.070 -11.213 1.00 69.75 103 PRO A O 1
ATOM 739 N N . PRO A 1 104 ? 10.816 27.815 -13.102 1.00 63.66 104 PRO A N 1
ATOM 740 C CA . PRO A 1 104 ? 11.750 28.915 -13.269 1.00 63.66 104 PRO A CA 1
ATOM 741 C C . PRO A 1 104 ? 11.542 29.890 -12.110 1.00 63.66 104 PRO A C 1
ATOM 743 O O . PRO A 1 104 ? 10.469 30.474 -11.961 1.00 63.66 104 PRO A O 1
ATOM 746 N N . LEU A 1 105 ? 12.564 30.036 -11.270 1.00 64.06 105 LEU A N 1
ATOM 747 C CA . LEU A 1 105 ? 12.630 31.116 -10.296 1.00 64.06 105 LEU A CA 1
ATOM 748 C C . LEU A 1 105 ? 12.888 32.408 -11.083 1.00 64.06 105 LEU A C 1
ATOM 750 O O . LEU A 1 105 ? 13.998 32.60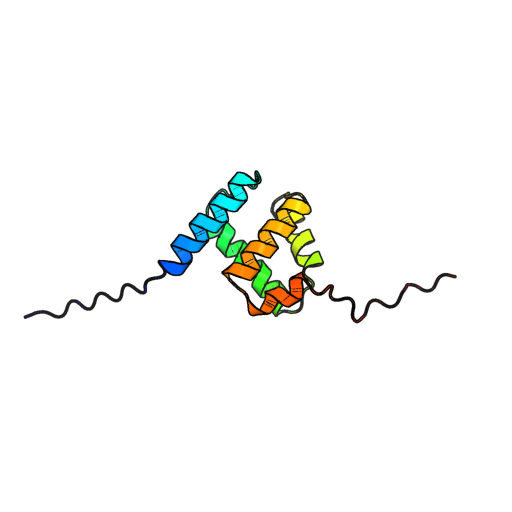9 -11.580 1.00 64.06 105 LEU A O 1
ATOM 754 N N . MET A 1 106 ? 11.840 33.218 -11.260 1.00 65.44 106 MET A N 1
ATOM 755 C CA . MET A 1 106 ? 11.967 34.626 -11.655 1.00 65.44 106 MET A CA 1
ATOM 756 C C . MET A 1 106 ? 12.229 35.489 -10.428 1.00 65.44 106 MET A C 1
ATOM 758 O O . MET A 1 106 ? 11.598 35.214 -9.381 1.00 65.44 106 MET A O 1
#

Solvent-accessible surface area (backbone atoms only — not comparable to full-atom values): 6476 Å² total; per-residue (Å²): 139,88,83,86,79,82,79,73,77,74,57,59,70,52,56,54,50,46,51,55,50,47,51,58,33,45,77,73,71,46,83,68,95,41,62,69,58,52,50,51,51,37,51,48,51,45,54,40,46,74,73,66,46,52,51,68,58,50,34,53,48,48,22,68,75,71,70,43,52,72,70,54,28,49,48,51,51,50,55,29,26,61,73,77,30,59,87,46,43,61,51,66,74,38,68,86,66,89,74,74,77,79,79,82,86,126

Mean predicted aligned error: 11.92 Å

Foldseek 3Di:
DDDDPPPPPPPVLVVVLLVVLCVVLVVVVNDDPDSVVLLVLLVVLLVCVVVVHQNVVSLVVCCVVRVDDSVSSLSSNQSSCVRPNVVCNVSSVDGPPPDDDPDDDD

Sequence (106 aa):
MPLFASFLSANASAQTSDGDFVGALEERGISVADPDSAVATAHEICAELDRGEGAAVVVLKLMTDTNLSSAQAGYFIGASVTAYCPQHHDALGNPVLPLVPPPPLM

pLDDT: mean 72.15, std 13.22, range [43.0, 86.5]